Protein AF-A0A0K0L4B9-F1 (afdb_monomer_lite)

InterPro domains:
  IPR017853 Glycoside hydrolase superfamily [SSF51445] (3-56)

Secondary structure (DSSP, 8-state):
-HHHHHHHHHHHHHHHSSS-----TTTTTT---TT-S--TT--STTTS--HHHHHHS-THHHHHHT-

Organism: Pisum sativum (NCBI:txid3888)

Foldseek 3Di:
DVVLVVLLVVLVCQVPDPDDHDDDQPSQLPQDLPPDPDCPPDPDPSPDRDPVSCVVRPVVRNVSNVD

Radius of gyration: 12.91 Å; chains: 1; bounding box: 35×24×27 Å

pLDDT: mean 91.91, std 8.3, range [60.84, 98.0]

Structure (mmCIF, N/CA/C/O backbone):
data_AF-A0A0K0L4B9-F1
#
_entry.id   AF-A0A0K0L4B9-F1
#
loop_
_atom_site.group_PDB
_atom_site.id
_atom_site.type_symbol
_atom_site.label_atom_id
_atom_site.label_alt_id
_atom_site.label_comp_id
_atom_site.label_asym_id
_atom_site.label_entity_id
_atom_site.label_seq_id
_atom_site.pdbx_PDB_ins_code
_atom_site.Cartn_x
_atom_site.Cartn_y
_atom_site.Cartn_z
_atom_site.occupancy
_atom_site.B_iso_or_equiv
_atom_site.auth_seq_id
_atom_site.auth_comp_id
_atom_site.auth_asym_id
_atom_site.auth_atom_id
_atom_site.pdbx_PDB_model_num
ATOM 1 N N . LYS A 1 1 ? -4.120 10.393 10.777 1.00 79.50 1 LYS A N 1
ATOM 2 C CA . LYS A 1 1 ? -5.506 9.931 11.062 1.00 79.50 1 LYS A CA 1
ATOM 3 C C . LYS A 1 1 ? -6.330 9.702 9.786 1.00 79.50 1 LYS A C 1
ATOM 5 O O . LYS A 1 1 ? -6.821 8.596 9.628 1.00 79.50 1 LYS A O 1
ATOM 10 N N . LEU A 1 2 ? -6.435 10.664 8.855 1.00 94.81 2 LEU A N 1
ATOM 11 C CA . LEU A 1 2 ? -7.215 10.489 7.611 1.00 94.81 2 LEU A CA 1
ATOM 12 C C . LEU A 1 2 ? -6.705 9.346 6.711 1.00 94.81 2 LEU A C 1
ATOM 14 O O . LEU A 1 2 ? -7.487 8.478 6.347 1.00 94.81 2 LEU A O 1
ATOM 18 N N . ARG A 1 3 ? -5.397 9.295 6.415 1.00 92.69 3 ARG A N 1
ATOM 19 C CA . ARG A 1 3 ? -4.809 8.239 5.562 1.00 92.69 3 ARG A CA 1
ATOM 20 C C . ARG A 1 3 ? -5.089 6.823 6.080 1.00 92.69 3 ARG A C 1
ATOM 22 O O . ARG A 1 3 ? -5.563 5.994 5.321 1.00 92.69 3 ARG A O 1
ATOM 29 N N . LYS A 1 4 ? -4.914 6.586 7.387 1.00 91.50 4 LYS A N 1
ATOM 30 C CA . LYS A 1 4 ? -5.229 5.292 8.027 1.00 91.50 4 LYS A CA 1
ATOM 31 C C . LYS A 1 4 ? -6.700 4.882 7.837 1.00 91.50 4 LYS A C 1
ATOM 33 O O . LYS A 1 4 ? -6.975 3.710 7.626 1.00 91.50 4 LYS A O 1
ATOM 38 N N . ARG A 1 5 ? -7.642 5.837 7.875 1.00 93.69 5 ARG A N 1
ATOM 39 C CA . ARG A 1 5 ? -9.063 5.569 7.580 1.00 93.69 5 ARG A CA 1
ATOM 40 C C . ARG A 1 5 ? -9.274 5.212 6.109 1.00 93.69 5 ARG A C 1
ATOM 42 O O . ARG A 1 5 ? -9.969 4.250 5.831 1.00 93.69 5 ARG A O 1
ATOM 49 N N . GLN A 1 6 ? -8.644 5.945 5.190 1.00 96.38 6 GLN A N 1
ATOM 50 C CA . GLN A 1 6 ? -8.764 5.666 3.756 1.00 96.38 6 GLN A CA 1
ATOM 51 C C . GLN A 1 6 ? -8.207 4.287 3.384 1.00 96.38 6 GLN A C 1
ATOM 53 O O . GLN A 1 6 ? -8.859 3.560 2.647 1.00 96.38 6 GLN A O 1
ATOM 58 N N . MET A 1 7 ? -7.068 3.884 3.956 1.00 94.81 7 MET A N 1
ATOM 59 C CA . MET A 1 7 ? -6.517 2.537 3.755 1.00 94.81 7 MET A CA 1
ATOM 60 C C . MET A 1 7 ? -7.521 1.446 4.156 1.00 94.81 7 MET A C 1
ATOM 62 O O . MET A 1 7 ? -7.763 0.526 3.383 1.00 94.81 7 MET A O 1
ATOM 66 N N . ARG A 1 8 ? -8.173 1.586 5.321 1.00 94.44 8 ARG A N 1
ATOM 67 C CA . ARG A 1 8 ? -9.224 0.650 5.766 1.00 94.44 8 ARG A CA 1
ATOM 68 C C . ARG A 1 8 ? -10.452 0.670 4.865 1.00 94.44 8 ARG A C 1
ATOM 70 O O . ARG A 1 8 ? -10.997 -0.388 4.588 1.00 94.44 8 ARG A O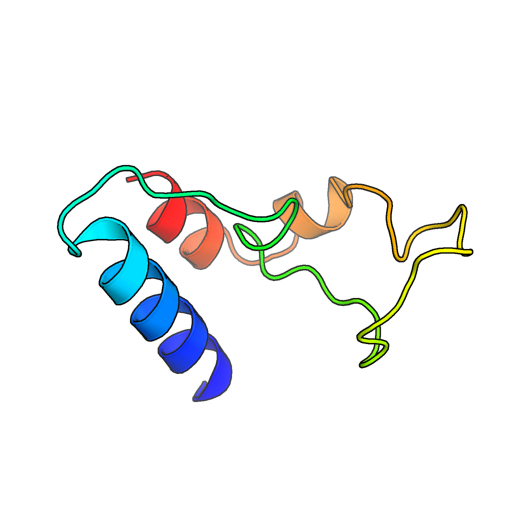 1
ATOM 77 N N . ASN A 1 9 ? -10.873 1.849 4.405 1.00 96.81 9 ASN A N 1
ATOM 78 C CA . ASN A 1 9 ? -12.012 1.976 3.498 1.00 96.81 9 ASN A CA 1
ATOM 79 C C . ASN A 1 9 ? -11.759 1.222 2.184 1.00 96.81 9 ASN A C 1
ATOM 81 O O . ASN A 1 9 ? -12.615 0.458 1.759 1.00 96.81 9 ASN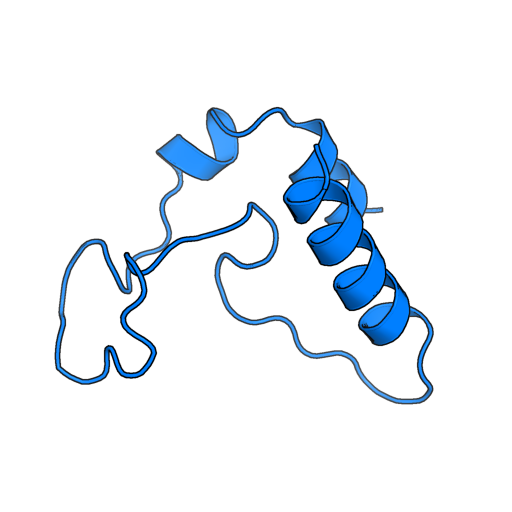 A O 1
ATOM 85 N N . PHE A 1 10 ? -10.587 1.399 1.562 1.00 97.00 10 PHE A N 1
ATOM 86 C CA . PHE A 1 10 ? -10.247 0.696 0.320 1.00 97.00 10 PHE A CA 1
ATOM 87 C C . PHE A 1 10 ? -10.105 -0.810 0.525 1.00 97.00 10 PHE A C 1
ATOM 89 O O . PHE A 1 10 ? -10.624 -1.579 -0.280 1.00 97.00 10 PHE A O 1
ATOM 96 N N . PHE A 1 11 ? -9.467 -1.227 1.620 1.00 96.19 11 PHE A N 1
ATOM 97 C CA . PHE A 1 11 ? -9.356 -2.641 1.964 1.00 96.19 11 PHE A CA 1
ATOM 98 C C . PHE A 1 11 ? -10.734 -3.290 2.168 1.00 96.19 11 PHE A C 1
ATOM 100 O O . PHE A 1 11 ? -11.012 -4.348 1.614 1.00 96.19 11 PHE A O 1
ATOM 107 N N . LEU A 1 12 ? -11.632 -2.626 2.901 1.00 96.50 12 LEU A N 1
ATOM 108 C CA . LEU A 1 12 ? -12.995 -3.109 3.124 1.00 96.50 12 LEU A CA 1
ATOM 109 C C . LEU A 1 12 ? -13.790 -3.191 1.815 1.00 96.50 12 LEU A C 1
ATOM 111 O O . LEU A 1 12 ? -14.454 -4.194 1.570 1.00 96.50 12 LEU A O 1
ATOM 115 N N . SER A 1 13 ? -13.689 -2.176 0.952 1.00 97.25 13 SER A N 1
ATOM 116 C CA . SER A 1 13 ? -14.321 -2.208 -0.370 1.00 97.25 13 SER A CA 1
ATOM 117 C C . SER A 1 13 ? -13.835 -3.391 -1.209 1.00 97.25 13 SER A C 1
ATOM 119 O O . SER A 1 13 ? -14.653 -4.031 -1.866 1.00 97.25 13 SER A O 1
ATOM 121 N N . LEU A 1 14 ? -12.538 -3.716 -1.168 1.00 97.00 14 LEU A N 1
ATOM 122 C CA . LEU A 1 14 ? -11.975 -4.873 -1.868 1.00 97.00 14 LEU A CA 1
ATOM 123 C C . LEU A 1 14 ? -12.533 -6.198 -1.323 1.00 97.00 14 LEU A C 1
ATOM 125 O O . LEU A 1 14 ? -12.916 -7.054 -2.112 1.00 97.00 14 LEU A O 1
ATOM 129 N N . MET A 1 15 ? -12.613 -6.349 0.002 1.00 96.50 15 MET A N 1
ATOM 130 C CA . MET A 1 15 ? -13.039 -7.602 0.645 1.00 96.50 15 MET A CA 1
ATOM 131 C C . MET A 1 15 ? -14.548 -7.862 0.595 1.00 96.50 15 MET A C 1
ATOM 133 O O . MET A 1 15 ? -14.968 -9.014 0.627 1.00 96.50 15 MET A O 1
ATOM 137 N N . VAL A 1 16 ? -15.373 -6.814 0.529 1.00 96.81 16 VAL A N 1
ATOM 138 C CA . VAL A 1 16 ? -16.844 -6.939 0.501 1.00 96.81 16 VAL A CA 1
ATOM 139 C C . VAL A 1 16 ? -17.398 -7.016 -0.930 1.00 96.81 16 VAL A C 1
ATOM 141 O O . VAL A 1 16 ? -18.533 -7.449 -1.138 1.00 96.81 16 VAL A O 1
ATOM 144 N N . SER A 1 17 ? -16.617 -6.605 -1.932 1.00 97.75 17 SER A N 1
ATOM 145 C CA . SER A 1 17 ? -17.033 -6.667 -3.337 1.00 97.75 17 SER A CA 1
ATOM 146 C C . SER A 1 17 ? -17.168 -8.109 -3.833 1.00 97.75 17 SER A C 1
ATOM 148 O O . SER A 1 17 ? -16.438 -9.003 -3.419 1.00 97.75 17 SER A O 1
ATOM 150 N N . GLN A 1 18 ? -18.099 -8.333 -4.762 1.00 98.00 18 GLN A N 1
ATOM 151 C CA . GLN A 1 18 ? -18.290 -9.642 -5.391 1.00 98.00 18 GLN A CA 1
ATOM 152 C C . GLN A 1 18 ? -17.077 -10.012 -6.258 1.00 98.00 18 GLN A C 1
ATOM 154 O O . GLN A 1 18 ? -16.642 -9.211 -7.085 1.00 98.00 18 GLN A O 1
ATOM 159 N N . GLY A 1 19 ? -16.571 -11.238 -6.103 1.00 97.38 19 GLY A N 1
ATOM 160 C CA . GLY A 1 19 ? -15.421 -11.757 -6.846 1.00 97.38 19 GLY A CA 1
ATOM 161 C C . GLY A 1 19 ? -14.346 -12.349 -5.936 1.00 97.38 19 GLY A C 1
A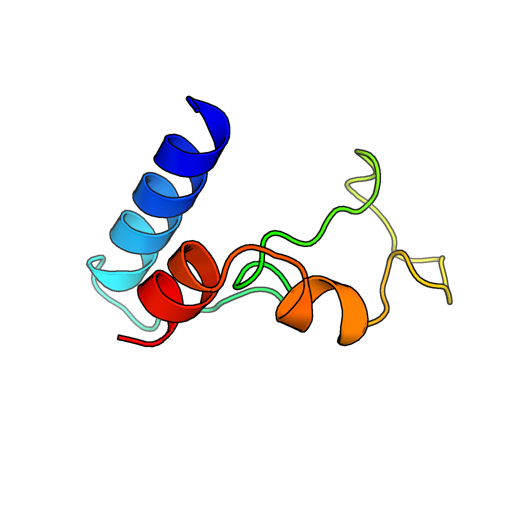TOM 162 O O . GLY A 1 19 ? -14.595 -12.636 -4.767 1.00 97.38 19 GLY A O 1
ATOM 163 N N . VAL A 1 20 ? -13.148 -12.548 -6.491 1.00 97.38 20 VAL A N 1
ATOM 164 C CA . VAL A 1 20 ? -11.975 -13.023 -5.743 1.00 97.38 20 VAL A CA 1
ATOM 165 C C . VAL A 1 20 ? -11.039 -11.834 -5.505 1.00 97.38 20 VAL A C 1
ATOM 167 O O . VAL A 1 20 ? -10.519 -11.284 -6.480 1.00 97.38 20 VAL A O 1
ATOM 170 N N . PRO A 1 21 ? -10.825 -11.401 -4.250 1.00 97.19 21 PRO A N 1
ATOM 171 C CA . PRO A 1 21 ? -9.948 -10.275 -3.954 1.00 97.19 21 PRO A CA 1
ATOM 172 C C . PRO A 1 21 ? -8.476 -10.640 -4.193 1.00 97.19 21 PRO A C 1
ATOM 174 O O . PRO A 1 21 ? -8.049 -11.768 -3.949 1.00 97.19 21 PRO A O 1
ATOM 177 N N . MET A 1 22 ? -7.683 -9.659 -4.626 1.00 97.31 22 MET A N 1
ATOM 178 C CA . MET A 1 22 ? -6.228 -9.768 -4.764 1.00 97.31 22 MET A CA 1
ATOM 179 C C . MET A 1 22 ? -5.566 -8.614 -4.013 1.00 97.31 22 MET A C 1
ATOM 181 O O . MET A 1 22 ? -5.920 -7.456 -4.225 1.00 97.31 22 MET A O 1
ATOM 185 N N . ILE A 1 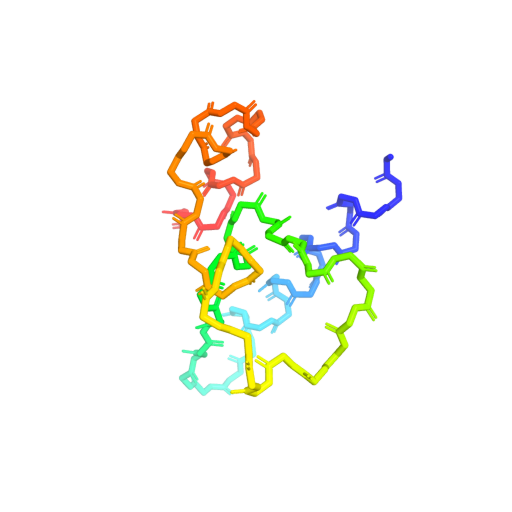23 ? -4.590 -8.927 -3.162 1.00 95.88 23 ILE A N 1
ATOM 186 C CA . ILE A 1 23 ? -3.830 -7.945 -2.379 1.00 95.88 23 ILE A CA 1
ATOM 187 C C . ILE A 1 23 ? -2.421 -7.821 -2.964 1.00 95.88 23 ILE A C 1
ATOM 189 O O . ILE A 1 23 ? -1.801 -8.828 -3.311 1.00 95.88 23 ILE A O 1
ATOM 193 N N . HIS A 1 24 ? -1.906 -6.594 -3.071 1.00 96.56 24 HIS A N 1
ATOM 194 C CA . HIS A 1 24 ? -0.516 -6.364 -3.450 1.00 96.56 24 HIS A CA 1
ATOM 195 C C . HIS A 1 24 ? 0.405 -6.508 -2.236 1.00 96.56 24 HIS A C 1
ATOM 197 O O . HIS A 1 24 ? 0.059 -6.108 -1.127 1.00 96.56 24 HIS A O 1
ATOM 203 N N . MET A 1 25 ? 1.594 -7.069 -2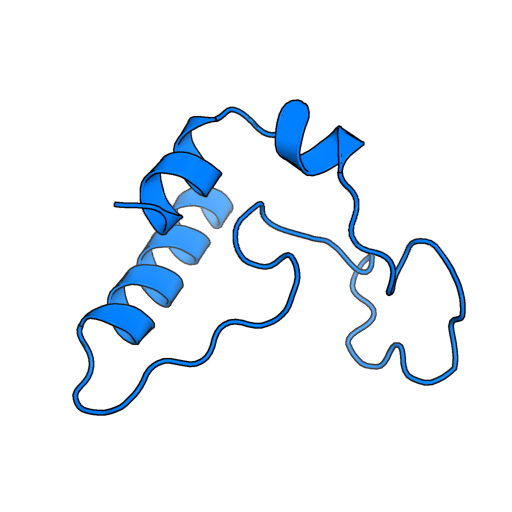.450 1.00 95.81 25 MET A N 1
ATOM 204 C CA . MET A 1 25 ? 2.554 -7.330 -1.379 1.00 95.81 25 MET A CA 1
ATOM 205 C C . MET A 1 25 ? 2.860 -6.065 -0.563 1.00 95.81 25 MET A C 1
ATOM 207 O O . MET A 1 25 ? 3.330 -5.064 -1.107 1.00 95.81 25 MET A O 1
ATOM 211 N N . GLY A 1 26 ? 2.660 -6.148 0.752 1.00 93.56 26 GLY A N 1
ATOM 212 C CA . GLY A 1 26 ? 2.971 -5.095 1.707 1.00 93.56 26 GLY A CA 1
ATOM 213 C C . GLY A 1 26 ? 1.842 -4.085 1.926 1.00 93.56 26 GLY A C 1
ATOM 214 O O . GLY A 1 26 ? 1.923 -3.274 2.856 1.00 93.56 26 GLY A O 1
ATOM 215 N N . ASP A 1 27 ? 0.760 -4.140 1.144 1.00 94.25 27 ASP A N 1
ATOM 216 C CA . ASP A 1 27 ? -0.422 -3.307 1.383 1.00 94.25 27 ASP A CA 1
ATOM 217 C C . ASP A 1 27 ? -1.043 -3.594 2.753 1.00 94.25 27 ASP A C 1
ATOM 219 O O . ASP A 1 27 ? -1.626 -2.695 3.350 1.00 94.25 27 ASP A O 1
ATOM 223 N N . GLU A 1 28 ? -0.863 -4.796 3.301 1.00 92.81 28 GLU A N 1
ATOM 224 C CA . GLU A 1 28 ? -1.427 -5.234 4.577 1.00 92.81 28 GLU A CA 1
ATOM 225 C C . GLU A 1 28 ? -0.814 -4.557 5.815 1.00 92.81 28 GLU A C 1
ATOM 227 O O . GLU A 1 28 ? -1.458 -4.504 6.863 1.00 92.81 28 GLU A O 1
ATOM 232 N N . TYR A 1 29 ? 0.394 -3.993 5.712 1.00 92.19 29 TYR A N 1
ATOM 233 C CA . TYR A 1 29 ? 1.008 -3.178 6.773 1.00 92.19 29 TYR A CA 1
ATOM 234 C C . TYR A 1 29 ? 1.208 -1.708 6.370 1.00 92.19 29 TYR A C 1
ATOM 236 O O . TYR A 1 29 ? 1.633 -0.894 7.197 1.00 92.19 29 TYR A O 1
ATOM 244 N N . GLY A 1 30 ? 0.857 -1.349 5.129 1.00 92.12 30 GLY A N 1
ATOM 245 C CA . GLY A 1 30 ? 0.990 0.004 4.592 1.00 92.12 30 GLY A CA 1
ATOM 246 C C . GLY A 1 30 ? 2.367 0.310 4.009 1.00 92.12 30 GLY A C 1
ATOM 247 O O . GLY A 1 30 ? 2.927 1.373 4.293 1.00 92.12 30 GLY A O 1
ATOM 248 N N . HIS A 1 31 ? 2.918 -0.614 3.218 1.00 93.94 31 HIS A N 1
ATOM 249 C CA . HIS A 1 31 ? 4.198 -0.446 2.531 1.00 93.94 31 HIS A CA 1
ATOM 250 C C . HIS A 1 31 ? 4.255 0.851 1.719 1.00 93.94 31 HIS A C 1
ATOM 252 O O . HIS A 1 31 ? 3.276 1.295 1.121 1.00 93.94 31 HIS A O 1
ATOM 258 N N . THR A 1 32 ? 5.430 1.479 1.691 1.00 93.56 32 THR A N 1
ATOM 259 C CA . THR A 1 32 ? 5.645 2.738 0.974 1.00 93.56 32 THR A CA 1
ATOM 260 C C . THR A 1 32 ? 6.837 2.634 0.041 1.00 93.56 32 THR A C 1
ATOM 262 O O . THR A 1 32 ? 7.935 2.252 0.443 1.00 93.56 32 THR A O 1
ATOM 265 N N . LYS A 1 33 ? 6.619 3.055 -1.205 1.00 95.88 33 LYS A N 1
ATOM 266 C CA . LYS A 1 33 ? 7.645 3.195 -2.246 1.00 95.88 33 LYS A CA 1
ATOM 267 C C . LYS A 1 33 ? 8.138 4.641 -2.385 1.00 95.88 33 LYS A C 1
ATOM 269 O O . LYS A 1 33 ? 8.619 5.044 -3.438 1.00 95.88 33 LYS A O 1
ATOM 274 N N . GLY A 1 34 ? 7.938 5.468 -1.353 1.00 94.94 34 GLY A N 1
ATOM 275 C CA . GLY A 1 34 ? 8.359 6.876 -1.358 1.00 94.94 34 GLY A CA 1
ATOM 276 C C . GLY A 1 34 ? 7.638 7.749 -2.394 1.00 94.94 34 GLY A C 1
ATOM 277 O O . GLY A 1 34 ? 8.151 8.795 -2.769 1.00 94.94 34 GLY A O 1
ATOM 278 N N . GLY A 1 35 ? 6.466 7.321 -2.875 1.00 96.38 35 GLY A N 1
ATOM 279 C CA . GLY A 1 35 ? 5.720 8.003 -3.939 1.00 96.38 35 GLY A CA 1
ATOM 280 C C . GLY A 1 35 ? 6.074 7.553 -5.359 1.00 96.38 35 GLY A C 1
ATOM 281 O O . GLY A 1 35 ? 5.427 8.002 -6.299 1.00 96.38 35 GLY A O 1
ATOM 282 N N . ASN A 1 36 ? 7.038 6.642 -5.531 1.00 96.75 36 ASN A N 1
ATOM 283 C CA . ASN A 1 36 ? 7.311 6.034 -6.829 1.00 96.75 36 ASN A CA 1
ATOM 284 C C . ASN A 1 36 ? 6.228 4.991 -7.165 1.00 96.75 36 ASN A C 1
ATOM 286 O O . ASN A 1 36 ? 6.096 3.977 -6.477 1.00 96.75 36 ASN A O 1
ATOM 290 N N . ASN A 1 37 ? 5.450 5.244 -8.218 1.00 96.88 37 ASN A N 1
ATOM 291 C CA . ASN A 1 37 ? 4.394 4.351 -8.700 1.00 96.88 37 ASN A CA 1
ATOM 292 C C . ASN A 1 37 ? 4.880 3.328 -9.745 1.00 96.88 37 ASN A C 1
ATOM 294 O O . ASN A 1 37 ? 4.097 2.474 -10.151 1.00 96.88 37 ASN A O 1
ATOM 298 N N . ASN A 1 38 ? 6.145 3.391 -10.172 1.00 97.38 38 ASN A N 1
ATOM 299 C CA . ASN A 1 38 ? 6.725 2.492 -11.164 1.00 97.38 38 ASN A CA 1
ATOM 300 C C . ASN A 1 38 ? 8.127 2.033 -10.742 1.00 97.38 38 ASN A C 1
ATOM 302 O O . ASN A 1 38 ? 9.147 2.529 -11.223 1.00 97.38 38 ASN A O 1
ATOM 306 N N . THR A 1 39 ? 8.185 1.059 -9.834 1.00 96.25 39 THR A N 1
ATOM 307 C CA . THR A 1 39 ? 9.448 0.581 -9.261 1.00 96.25 39 THR A CA 1
ATOM 308 C C . THR A 1 39 ? 10.104 -0.575 -10.027 1.00 96.25 39 THR A C 1
ATOM 310 O O . THR A 1 39 ? 10.861 -1.340 -9.438 1.00 96.25 39 THR A O 1
ATOM 313 N N . TYR A 1 40 ? 9.839 -0.729 -11.326 1.00 96.62 40 TYR A N 1
ATOM 314 C CA . TYR A 1 40 ? 10.226 -1.922 -12.097 1.00 96.62 40 TYR A CA 1
ATOM 315 C C . TYR A 1 40 ? 11.733 -2.248 -12.089 1.00 96.62 40 TYR A C 1
ATOM 317 O O . TYR A 1 40 ? 12.100 -3.417 -12.102 1.00 96.62 40 TYR A O 1
ATOM 325 N N . CYS A 1 41 ? 12.606 -1.236 -12.054 1.00 97.06 41 CYS A N 1
ATOM 326 C CA . CYS A 1 41 ? 14.060 -1.396 -12.161 1.00 97.06 41 CYS A CA 1
ATOM 327 C C . CYS A 1 41 ? 14.806 -1.342 -10.817 1.00 97.06 41 CYS A C 1
ATOM 329 O O . CYS A 1 41 ? 16.031 -1.229 -10.802 1.00 97.06 41 CYS A O 1
ATOM 331 N N . HIS A 1 42 ? 14.095 -1.382 -9.686 1.00 96.25 42 HIS A N 1
ATOM 332 C CA . HIS A 1 42 ? 14.709 -1.242 -8.365 1.00 96.25 42 HIS A CA 1
ATOM 333 C C . HIS A 1 42 ? 14.807 -2.583 -7.634 1.00 96.25 42 HIS A C 1
ATOM 335 O O . HIS A 1 42 ? 13.819 -3.072 -7.093 1.00 96.25 42 HIS A O 1
ATOM 341 N N . ASP A 1 43 ? 16.013 -3.135 -7.541 1.00 96.62 43 ASP A N 1
ATOM 342 C CA . ASP A 1 43 ? 16.306 -4.287 -6.681 1.00 96.62 43 ASP A CA 1
ATOM 343 C C . ASP A 1 43 ? 16.787 -3.810 -5.302 1.00 96.62 43 ASP A C 1
ATOM 345 O O . ASP A 1 43 ? 17.977 -3.768 -4.993 1.00 96.62 43 ASP A O 1
ATOM 349 N N . ASN A 1 44 ? 15.859 -3.268 -4.510 1.00 95.19 44 ASN A N 1
ATOM 350 C CA . ASN A 1 44 ? 16.151 -2.737 -3.181 1.00 95.19 44 ASN A CA 1
ATOM 351 C C . ASN A 1 44 ? 14.901 -2.718 -2.286 1.00 95.19 44 ASN A C 1
ATOM 353 O O . ASN A 1 44 ? 13.825 -3.188 -2.660 1.00 95.19 44 ASN A O 1
ATOM 357 N N . TYR A 1 45 ? 15.035 -2.099 -1.107 1.00 92.75 45 TYR A N 1
ATOM 358 C CA . TYR A 1 45 ? 13.987 -1.981 -0.090 1.00 92.75 45 TYR A CA 1
ATOM 359 C C . TYR A 1 45 ? 12.633 -1.460 -0.606 1.00 92.75 45 TYR A C 1
ATOM 361 O O . TYR A 1 45 ? 11.615 -1.714 0.036 1.00 92.75 45 TYR A O 1
ATOM 369 N N . LEU A 1 46 ? 12.580 -0.744 -1.737 1.00 94.94 46 LEU A N 1
ATOM 370 C CA . LEU A 1 46 ? 11.324 -0.303 -2.351 1.00 94.94 46 LEU A CA 1
ATOM 371 C C . LEU A 1 46 ? 10.443 -1.485 -2.778 1.00 94.94 46 LEU A C 1
ATOM 373 O O . LEU A 1 46 ? 9.220 -1.408 -2.659 1.00 94.94 46 LEU A O 1
ATOM 377 N N . ASN A 1 47 ? 11.051 -2.570 -3.256 1.00 96.50 47 ASN A N 1
ATOM 378 C CA . ASN A 1 47 ? 10.353 -3.765 -3.731 1.00 96.50 47 ASN A CA 1
ATOM 379 C C . ASN A 1 47 ? 10.460 -4.953 -2.775 1.00 96.50 47 ASN A C 1
ATOM 381 O O . ASN A 1 47 ? 9.757 -5.938 -2.973 1.00 96.50 47 ASN A O 1
ATOM 385 N N . TYR A 1 48 ? 11.301 -4.873 -1.745 1.00 96.56 48 TYR A N 1
ATOM 386 C CA . TYR A 1 48 ? 11.398 -5.926 -0.738 1.00 96.56 48 TYR A CA 1
ATOM 387 C C . TYR A 1 48 ? 10.271 -5.842 0.284 1.00 96.56 48 TYR A C 1
ATOM 389 O O . TYR A 1 48 ? 9.820 -4.756 0.659 1.00 96.56 48 TYR A O 1
ATOM 397 N N . PHE A 1 49 ? 9.867 -7.010 0.779 1.00 94.69 49 PHE A N 1
ATOM 398 C CA . PHE A 1 49 ? 8.988 -7.105 1.934 1.00 94.69 49 PHE A CA 1
ATOM 399 C C . PHE A 1 49 ? 9.726 -6.613 3.184 1.00 94.69 49 PHE A C 1
ATOM 401 O O . PHE A 1 49 ? 10.787 -7.135 3.527 1.00 94.69 49 PHE A O 1
ATOM 408 N N . GLN A 1 50 ? 9.177 -5.614 3.874 1.00 93.25 50 GLN A N 1
ATOM 409 C CA . GLN A 1 50 ? 9.823 -5.005 5.039 1.00 93.25 50 GLN A CA 1
ATOM 410 C C . GLN A 1 50 ? 9.260 -5.602 6.333 1.00 93.25 50 GLN A C 1
ATOM 412 O O . GLN A 1 50 ? 8.356 -5.033 6.947 1.00 93.25 50 GLN A O 1
ATOM 417 N N . TRP A 1 51 ? 9.804 -6.753 6.744 1.00 91.31 51 TRP A N 1
ATOM 418 C CA . TRP A 1 51 ? 9.387 -7.480 7.953 1.00 91.31 51 TRP A CA 1
ATOM 419 C C . TRP A 1 51 ? 9.475 -6.619 9.216 1.00 91.31 51 TRP A C 1
ATOM 421 O O . TRP A 1 51 ? 8.508 -6.545 9.968 1.00 91.31 51 TRP A O 1
ATOM 431 N N . ASP A 1 52 ? 10.563 -5.869 9.370 1.00 91.38 52 ASP A N 1
ATOM 432 C CA . ASP A 1 52 ? 10.779 -4.981 10.517 1.00 91.38 52 ASP A CA 1
ATOM 433 C C . ASP A 1 52 ? 9.652 -3.940 10.639 1.00 91.38 52 ASP A C 1
ATOM 435 O O . ASP A 1 52 ? 9.125 -3.681 11.719 1.00 91.38 52 ASP A O 1
ATOM 439 N N . LYS A 1 53 ? 9.192 -3.390 9.503 1.00 87.81 53 LYS A N 1
ATOM 440 C CA . LYS A 1 53 ? 8.083 -2.423 9.481 1.00 87.81 53 LYS A CA 1
ATOM 441 C C . LYS A 1 53 ? 6.727 -3.056 9.724 1.00 87.81 53 LYS A C 1
ATOM 443 O O . LYS A 1 53 ? 5.838 -2.382 10.237 1.00 87.81 53 LYS A O 1
ATOM 448 N N . LYS A 1 54 ? 6.543 -4.319 9.345 1.00 87.38 54 LYS A N 1
ATOM 449 C CA . LYS A 1 54 ? 5.335 -5.067 9.695 1.00 87.38 54 LYS A CA 1
ATOM 450 C C . LYS A 1 54 ? 5.232 -5.230 11.216 1.00 87.38 54 LYS A C 1
ATOM 452 O O . LYS A 1 54 ? 4.133 -5.115 11.748 1.00 87.38 54 LYS A O 1
ATOM 457 N N . GLU A 1 55 ? 6.349 -5.470 11.898 1.00 85.81 55 GLU A N 1
ATOM 458 C CA . GLU A 1 55 ? 6.395 -5.591 13.362 1.00 85.81 55 GLU A CA 1
ATOM 459 C C . GLU A 1 55 ? 6.247 -4.233 14.070 1.00 85.81 55 GLU A C 1
ATOM 461 O O . GLU A 1 55 ? 5.571 -4.141 15.095 1.00 85.81 55 GLU A O 1
ATOM 466 N N . GLU A 1 56 ? 6.823 -3.167 13.504 1.00 78.88 56 GLU A N 1
ATOM 467 C CA . GLU A 1 56 ? 6.799 -1.812 14.073 1.00 78.88 56 GLU A CA 1
ATOM 468 C C . GLU A 1 56 ? 5.473 -1.065 13.828 1.00 78.88 56 GLU A C 1
ATOM 470 O O . GLU A 1 56 ? 5.000 -0.293 14.672 1.00 78.88 56 GLU A O 1
ATOM 475 N N . SER A 1 57 ? 4.843 -1.278 12.666 1.00 66.81 57 SER A N 1
ATOM 476 C CA . SER A 1 57 ? 3.551 -0.678 12.329 1.00 66.81 57 SER A CA 1
ATOM 477 C C . SER A 1 57 ? 2.513 -1.204 13.307 1.00 66.81 57 SER A C 1
ATOM 479 O O . SER A 1 57 ? 2.211 -2.395 13.313 1.00 66.81 57 SER A O 1
ATOM 481 N N . SER A 1 58 ? 1.991 -0.303 14.152 1.00 60.84 58 SER A N 1
ATOM 482 C CA . SER A 1 58 ? 1.022 -0.607 15.209 1.00 60.84 58 SER A CA 1
ATOM 483 C C . SER A 1 58 ? 0.066 -1.700 14.743 1.00 60.84 58 SER A C 1
ATOM 485 O O . SER A 1 58 ? -0.685 -1.479 13.787 1.00 60.84 58 SER A O 1
ATOM 487 N N . SER A 1 59 ? 0.124 -2.851 15.418 1.00 62.78 59 SER A N 1
ATOM 488 C CA . SER A 1 59 ? -0.531 -4.121 15.066 1.00 62.78 59 SER A CA 1
ATOM 489 C C . SER A 1 59 ? -1.984 -4.000 14.595 1.00 62.78 59 SER A C 1
ATOM 491 O O . SER A 1 59 ? -2.477 -4.867 13.889 1.00 62.78 59 SER A O 1
ATOM 493 N N . ASP A 1 60 ? -2.658 -2.907 14.937 1.00 82.31 60 ASP A N 1
ATOM 494 C CA . ASP A 1 60 ? -4.011 -2.528 14.555 1.00 82.31 60 ASP A CA 1
ATOM 495 C C . ASP A 1 60 ? -4.322 -2.609 13.044 1.00 82.31 60 ASP A C 1
ATOM 497 O O . ASP A 1 60 ? -5.387 -3.100 12.681 1.00 82.31 60 ASP A O 1
ATOM 501 N N . PHE A 1 61 ? -3.445 -2.155 12.132 1.00 88.69 61 PHE A N 1
ATOM 502 C CA . PHE A 1 61 ? -3.776 -2.225 10.693 1.00 88.69 61 PHE A CA 1
ATOM 503 C C . PHE A 1 61 ? -3.569 -3.623 10.102 1.00 88.69 61 PHE A C 1
ATOM 505 O O . PHE A 1 61 ? -4.481 -4.148 9.473 1.00 88.69 61 PHE A O 1
ATOM 512 N N . PHE A 1 62 ? -2.430 -4.261 10.377 1.00 90.38 62 PHE A N 1
ATOM 513 C CA . PHE A 1 62 ? -2.194 -5.638 9.941 1.00 90.38 62 PHE A CA 1
ATOM 514 C C . PHE A 1 62 ? -3.236 -6.605 10.528 1.00 90.38 62 PHE A C 1
ATOM 516 O O . PHE A 1 62 ? -3.752 -7.473 9.825 1.00 90.38 62 PHE A O 1
ATOM 523 N N . ARG A 1 63 ? -3.625 -6.402 11.796 1.00 89.88 63 ARG A N 1
ATOM 524 C CA . ARG A 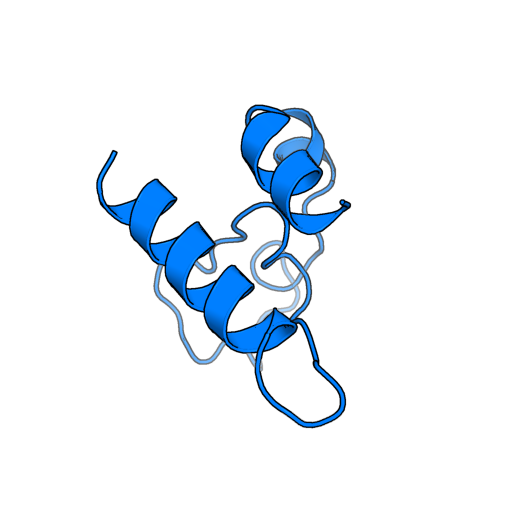1 63 ? -4.723 -7.132 12.441 1.00 89.88 63 ARG A CA 1
ATOM 525 C C . ARG A 1 63 ? -6.047 -6.910 11.722 1.00 89.88 63 ARG A C 1
ATOM 527 O O . ARG A 1 63 ? -6.755 -7.879 11.506 1.00 89.88 63 ARG A O 1
ATOM 534 N N . PHE A 1 64 ? -6.378 -5.673 11.347 1.00 91.69 64 PHE A N 1
ATOM 535 C CA . PHE A 1 64 ? -7.593 -5.377 10.581 1.00 91.69 64 PHE A CA 1
ATOM 536 C C . PHE A 1 64 ? -7.639 -6.137 9.248 1.00 91.69 64 PHE A C 1
ATOM 538 O O . PHE A 1 64 ? -8.702 -6.609 8.868 1.00 91.69 64 PHE A O 1
ATOM 545 N N . CYS A 1 65 ? -6.497 -6.287 8.573 1.00 90.94 65 CYS A N 1
ATOM 546 C CA . CYS A 1 65 ? -6.407 -7.013 7.306 1.00 90.94 65 CYS A CA 1
ATOM 547 C C . CYS A 1 65 ? -6.401 -8.547 7.451 1.00 90.94 65 CYS A C 1
ATOM 549 O O . CYS A 1 65 ? -6.580 -9.239 6.456 1.00 90.94 65 CYS A O 1
ATOM 551 N N . SER A 1 66 ? -6.154 -9.070 8.657 1.00 85.31 66 SER A N 1
ATOM 552 C CA . SER A 1 66 ? -6.024 -10.514 8.928 1.00 85.31 66 SER A CA 1
ATOM 553 C C . SER A 1 66 ? -7.271 -11.148 9.561 1.00 85.31 66 SER A C 1
ATOM 555 O O . SER A 1 66 ? -7.242 -12.339 9.866 1.00 85.31 66 SER A O 1
ATOM 557 N N . LEU A 1 67 ? -8.310 -10.353 9.837 1.00 63.25 67 LEU A N 1
ATOM 558 C CA . LEU A 1 67 ? -9.605 -10.819 10.350 1.00 63.25 67 LEU A CA 1
ATOM 559 C C . LEU A 1 67 ? -10.464 -11.375 9.214 1.00 63.25 67 LEU A C 1
ATOM 561 O O . LEU A 1 67 ? -11.140 -12.393 9.472 1.00 63.25 67 LEU A O 1
#

Sequence (67 aa):
KLRKRQMRNFFLSLMVSQGVPMIHMGDEYGHTKGGNNNTYCHDNYLNYFQWDKKEESSSDFFRFCSL